Protein AF-A0A377ZNW3-F1 (afdb_monomer)

Foldseek 3Di:
DEPVDPVPADPVGDDPVDFYFYDPDTQWYWDDDPNWIFTDGNHDGQGTCVPPPDDDDVVSRVVSVVVSVCVVVVHDRPDD

Structure (mmCIF, N/CA/C/O backbone):
data_AF-A0A377ZNW3-F1
#
_entry.id   AF-A0A377ZNW3-F1
#
loop_
_atom_site.group_PDB
_atom_site.id
_atom_site.type_symbol
_atom_site.label_atom_id
_atom_site.label_alt_id
_atom_site.label_comp_id
_atom_site.label_asym_id
_atom_site.label_entity_id
_atom_site.label_seq_id
_atom_site.pdbx_PDB_ins_code
_atom_site.Cartn_x
_atom_site.Cartn_y
_atom_site.Cartn_z
_atom_site.occupancy
_atom_site.B_iso_or_equiv
_atom_site.auth_seq_id
_atom_site.auth_comp_id
_atom_site.auth_asym_id
_atom_site.auth_atom_id
_atom_site.pdbx_PDB_model_num
ATOM 1 N N . MET A 1 1 ? 9.916 -0.432 -4.485 1.00 89.69 1 MET A N 1
ATOM 2 C CA . MET A 1 1 ? 10.551 0.874 -4.196 1.00 89.69 1 MET A CA 1
ATOM 3 C C . MET A 1 1 ? 9.604 1.681 -3.338 1.00 89.69 1 MET A C 1
ATOM 5 O O . MET A 1 1 ? 8.401 1.534 -3.523 1.00 89.69 1 MET A O 1
ATOM 9 N N . ASN A 1 2 ? 10.123 2.501 -2.434 1.00 88.31 2 ASN A N 1
ATOM 10 C CA . ASN A 1 2 ? 9.303 3.464 -1.717 1.00 88.31 2 ASN A CA 1
ATOM 11 C C . ASN A 1 2 ? 9.220 4.750 -2.555 1.00 88.31 2 ASN A C 1
ATOM 13 O O . ASN A 1 2 ? 10.229 5.413 -2.776 1.00 88.31 2 ASN A O 1
ATOM 17 N N . ALA A 1 3 ? 8.034 5.090 -3.049 1.00 85.88 3 ALA A N 1
ATOM 18 C CA . ALA A 1 3 ? 7.815 6.284 -3.857 1.00 85.88 3 ALA A CA 1
ATOM 19 C C . ALA A 1 3 ? 7.981 7.584 -3.049 1.00 85.88 3 ALA A C 1
ATOM 21 O O . ALA A 1 3 ? 8.249 8.627 -3.640 1.00 85.88 3 ALA A O 1
ATOM 22 N N . ASP A 1 4 ? 7.887 7.512 -1.717 1.00 84.50 4 ASP A N 1
ATOM 23 C CA . ASP A 1 4 ? 8.111 8.649 -0.819 1.00 84.50 4 ASP A CA 1
ATOM 24 C C . ASP A 1 4 ? 9.602 8.863 -0.483 1.00 84.50 4 ASP A C 1
ATOM 26 O O . ASP A 1 4 ? 9.956 9.880 0.112 1.00 84.50 4 ASP A O 1
ATOM 30 N N . ASP A 1 5 ? 10.490 7.923 -0.842 1.00 84.94 5 ASP A N 1
ATOM 31 C CA . ASP A 1 5 ? 11.921 7.978 -0.519 1.00 84.94 5 ASP A CA 1
ATOM 32 C C . ASP A 1 5 ? 12.798 7.694 -1.747 1.00 84.94 5 ASP A C 1
ATOM 34 O O . ASP A 1 5 ? 13.011 6.548 -2.165 1.00 84.94 5 ASP A O 1
ATOM 38 N N . ALA A 1 6 ? 13.368 8.771 -2.293 1.00 81.25 6 ALA A N 1
ATOM 39 C CA . ALA A 1 6 ? 14.241 8.748 -3.460 1.00 81.25 6 ALA A CA 1
ATOM 40 C C . ALA A 1 6 ? 15.503 7.884 -3.281 1.00 81.25 6 ALA A C 1
ATOM 42 O O . ALA A 1 6 ? 16.035 7.399 -4.280 1.00 81.25 6 ALA A O 1
ATOM 43 N N . LEU A 1 7 ? 15.970 7.633 -2.050 1.00 85.69 7 LEU A N 1
ATOM 44 C CA . LEU A 1 7 ? 17.128 6.762 -1.805 1.00 85.69 7 LEU A CA 1
ATOM 45 C C . LEU A 1 7 ? 16.814 5.281 -2.051 1.00 85.69 7 LEU A C 1
ATOM 47 O O . LEU A 1 7 ? 17.728 4.468 -2.172 1.00 85.69 7 LEU A O 1
ATOM 51 N N . THR A 1 8 ? 15.532 4.921 -2.156 1.00 82.38 8 THR A N 1
ATOM 52 C CA . THR A 1 8 ? 15.097 3.551 -2.463 1.00 82.38 8 THR A CA 1
ATOM 53 C C . THR A 1 8 ? 14.945 3.282 -3.961 1.00 82.38 8 THR A C 1
ATOM 55 O O . THR A 1 8 ? 14.631 2.154 -4.360 1.00 82.38 8 THR A O 1
ATOM 58 N N . MET A 1 9 ? 15.157 4.300 -4.799 1.00 81.12 9 MET A N 1
ATOM 59 C CA . MET A 1 9 ? 15.101 4.171 -6.250 1.00 81.12 9 MET A CA 1
ATOM 60 C C . MET A 1 9 ? 16.394 3.526 -6.789 1.00 81.12 9 MET A C 1
ATOM 62 O O . MET A 1 9 ? 17.488 3.847 -6.320 1.00 81.12 9 MET A O 1
ATOM 66 N N . PRO A 1 10 ? 16.315 2.636 -7.796 1.00 79.50 10 PRO A N 1
ATOM 67 C CA . PRO A 1 10 ? 17.480 2.073 -8.453 1.00 79.50 10 PRO A CA 1
ATOM 68 C C . PRO A 1 10 ? 18.378 3.171 -9.021 1.00 79.50 10 PRO A C 1
ATOM 70 O O . PRO A 1 10 ? 17.914 4.100 -9.679 1.00 79.50 10 PRO A O 1
ATOM 73 N N . VAL A 1 11 ? 19.690 3.002 -8.859 1.00 78.00 11 VAL A N 1
ATOM 74 C CA . VAL A 1 11 ? 20.714 3.956 -9.328 1.00 78.00 11 VAL A CA 1
ATOM 75 C C . VAL A 1 11 ? 20.644 4.202 -10.844 1.00 78.00 11 VAL A C 1
ATOM 77 O O . VAL A 1 11 ? 21.075 5.242 -11.331 1.00 78.00 11 VAL A O 1
ATOM 80 N N . ARG A 1 12 ? 20.085 3.253 -11.606 1.00 80.56 12 ARG A N 1
ATOM 81 C CA . ARG A 1 12 ? 19.914 3.343 -13.066 1.00 80.56 12 ARG A CA 1
ATOM 82 C C . ARG A 1 12 ? 18.546 3.886 -13.503 1.00 80.56 12 ARG A C 1
ATOM 84 O O . ARG A 1 12 ? 18.248 3.850 -14.691 1.00 80.56 12 ARG A O 1
ATOM 91 N N . GLY A 1 13 ? 17.748 4.397 -12.566 1.00 69.38 13 GLY A N 1
ATOM 92 C CA . GLY A 1 13 ? 16.363 4.794 -12.797 1.00 69.38 13 GLY A CA 1
ATOM 93 C C . GLY A 1 13 ? 15.391 3.626 -12.633 1.00 69.38 13 GLY A C 1
ATOM 94 O O . GLY A 1 13 ? 15.768 2.458 -12.743 1.00 69.38 13 GLY A O 1
ATOM 95 N N . ALA A 1 14 ? 14.136 3.954 -12.332 1.00 72.50 14 ALA A N 1
ATOM 96 C CA . ALA A 1 14 ? 13.054 2.980 -12.309 1.00 72.50 14 ALA A CA 1
ATOM 97 C C . ALA A 1 14 ? 12.760 2.483 -13.733 1.00 72.50 14 ALA A C 1
ATOM 99 O O . ALA A 1 14 ? 12.676 3.285 -14.662 1.00 72.50 14 ALA A O 1
ATOM 100 N N . ASP A 1 15 ? 12.580 1.172 -13.889 1.00 79.56 15 ASP A N 1
ATOM 101 C CA . ASP A 1 15 ? 12.037 0.567 -15.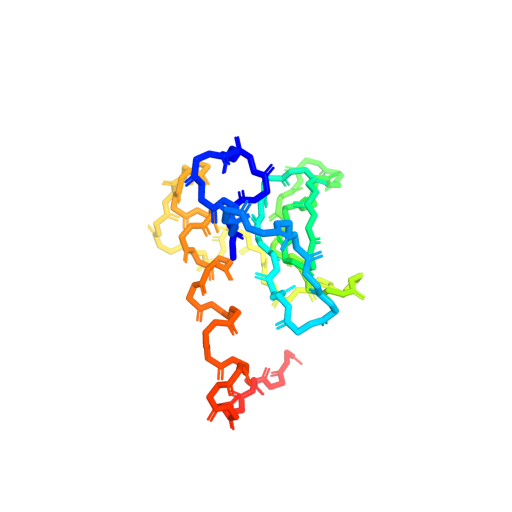109 1.00 79.56 15 ASP A CA 1
ATOM 102 C C . ASP A 1 15 ? 10.673 -0.084 -14.836 1.00 79.56 15 ASP A C 1
ATOM 104 O O . ASP A 1 15 ? 10.250 -0.189 -13.685 1.00 79.56 15 ASP A O 1
ATOM 108 N N . GLU A 1 16 ? 9.979 -0.522 -15.889 1.00 74.06 16 GLU A N 1
ATOM 109 C CA . GLU A 1 16 ? 8.606 -1.057 -15.819 1.00 74.06 16 GLU A CA 1
ATOM 110 C C . GLU A 1 16 ? 8.443 -2.289 -14.912 1.00 74.06 16 GLU A C 1
ATOM 112 O O . GLU A 1 16 ? 7.325 -2.653 -14.553 1.00 74.06 16 GLU A O 1
ATOM 117 N N . ARG A 1 17 ? 9.538 -2.945 -14.514 1.00 79.50 17 ARG A N 1
ATOM 118 C CA . ARG A 1 17 ? 9.513 -4.094 -13.595 1.00 79.50 17 ARG A CA 1
ATOM 119 C C . ARG A 1 17 ? 9.506 -3.658 -12.132 1.00 79.50 17 ARG A C 1
ATOM 121 O O . ARG A 1 17 ? 9.319 -4.489 -11.242 1.00 79.50 17 ARG A O 1
ATOM 128 N N . CYS A 1 18 ? 9.756 -2.381 -11.858 1.00 84.62 18 CYS A N 1
ATOM 129 C CA . CYS A 1 18 ? 9.831 -1.862 -10.505 1.00 84.62 18 CYS A CA 1
ATOM 130 C C . CYS A 1 18 ? 8.427 -1.624 -9.941 1.00 84.62 18 CYS A C 1
ATOM 132 O O . CYS A 1 18 ? 7.727 -0.714 -10.367 1.00 84.62 18 CYS A O 1
ATOM 134 N N . ILE A 1 19 ? 8.052 -2.392 -8.918 1.00 90.31 19 ILE A N 1
ATOM 135 C CA . ILE A 1 19 ? 6.813 -2.169 -8.165 1.00 90.31 19 ILE A CA 1
ATOM 136 C C . ILE A 1 19 ? 7.057 -1.101 -7.094 1.00 90.31 19 ILE A C 1
ATOM 138 O O . ILE A 1 19 ? 8.004 -1.199 -6.300 1.00 90.31 19 ILE A O 1
ATOM 142 N N . SER A 1 20 ? 6.207 -0.079 -7.060 1.00 92.56 20 SER A N 1
ATOM 143 C CA . SER A 1 20 ? 6.301 1.050 -6.132 1.00 92.56 20 SER A CA 1
ATOM 144 C C . SER A 1 20 ? 5.195 1.034 -5.073 1.00 92.56 20 SER A C 1
ATOM 146 O O . SER A 1 20 ? 4.054 0.671 -5.353 1.00 92.56 20 SER A O 1
A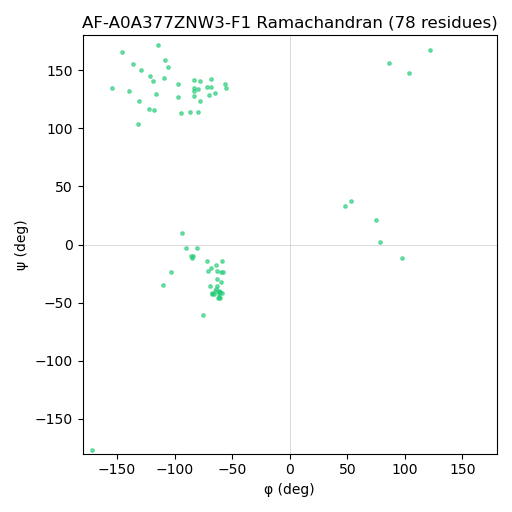TOM 148 N N . PHE A 1 21 ? 5.531 1.439 -3.849 1.00 94.62 21 PHE A N 1
ATOM 149 C CA . PHE A 1 21 ? 4.565 1.697 -2.785 1.00 94.62 21 PHE A CA 1
ATOM 150 C C . PHE A 1 21 ? 4.811 3.071 -2.165 1.00 94.62 21 PHE A C 1
ATOM 152 O O . PHE A 1 21 ? 5.959 3.506 -2.121 1.00 94.62 21 PHE A O 1
ATOM 159 N N . GLY A 1 22 ? 3.775 3.736 -1.666 1.00 93.00 22 GLY A N 1
ATOM 160 C CA . GLY A 1 22 ? 3.920 5.040 -1.020 1.00 93.00 22 GLY A CA 1
ATOM 161 C C . GLY A 1 22 ? 2.644 5.531 -0.347 1.00 93.00 22 GLY A C 1
ATOM 162 O O . GLY A 1 22 ? 1.634 4.834 -0.298 1.00 93.00 22 GLY A O 1
ATOM 163 N N . VAL A 1 23 ? 2.682 6.734 0.211 1.00 90.12 23 VAL A N 1
ATOM 164 C CA . VAL A 1 23 ? 1.528 7.346 0.873 1.00 90.12 23 VAL A CA 1
ATOM 165 C C . VAL A 1 23 ? 0.541 7.847 -0.168 1.00 90.12 23 VAL A C 1
ATOM 167 O O . VAL A 1 23 ? -0.601 7.397 -0.182 1.00 90.12 23 VAL A O 1
ATOM 170 N N . ASP A 1 24 ? 0.972 8.769 -1.025 1.00 87.69 24 ASP A N 1
ATOM 171 C CA . ASP A 1 24 ? 0.082 9.458 -1.965 1.00 87.69 24 ASP A CA 1
ATOM 172 C C . ASP A 1 24 ? 0.216 8.916 -3.395 1.00 87.69 24 ASP A C 1
ATOM 174 O O . ASP A 1 24 ? -0.713 9.026 -4.198 1.00 87.69 24 ASP A O 1
ATOM 178 N N . VAL A 1 25 ? 1.365 8.314 -3.719 1.00 87.75 25 VAL A N 1
ATOM 179 C CA . VAL A 1 25 ? 1.730 7.873 -5.070 1.00 87.75 25 VAL A CA 1
ATOM 180 C C . VAL A 1 25 ? 2.36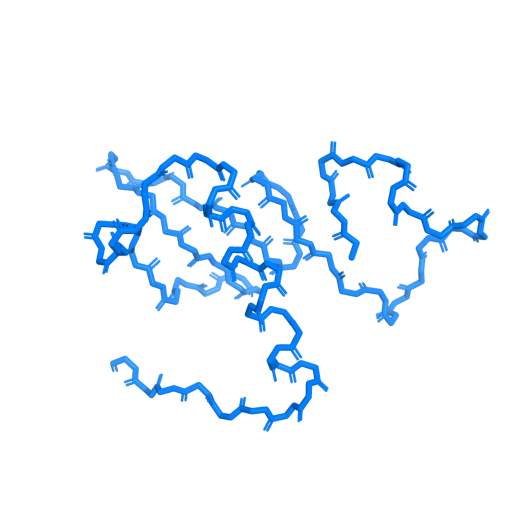7 6.483 -5.067 1.00 87.75 25 VAL A C 1
ATOM 182 O O . VAL A 1 25 ? 2.953 6.051 -4.077 1.00 87.75 25 VAL A O 1
ATOM 185 N N . GLY A 1 26 ? 2.260 5.793 -6.202 1.00 90.94 26 GLY A N 1
ATOM 186 C CA . GLY A 1 26 ? 2.798 4.451 -6.425 1.00 90.94 26 GLY A CA 1
ATOM 187 C C . GLY A 1 26 ? 1.727 3.436 -6.825 1.00 90.94 26 GLY A C 1
ATOM 188 O O . GLY A 1 26 ? 0.522 3.688 -6.712 1.00 90.94 26 GLY A O 1
ATOM 189 N N . ASP A 1 27 ? 2.169 2.266 -7.286 1.00 93.62 27 ASP A N 1
ATOM 190 C CA . ASP A 1 27 ? 1.286 1.146 -7.648 1.00 93.62 27 ASP A CA 1
ATOM 191 C C . ASP A 1 27 ? 0.447 0.690 -6.445 1.00 93.62 27 ASP A C 1
ATOM 193 O O . ASP A 1 27 ? -0.706 0.279 -6.594 1.00 93.62 27 ASP A O 1
ATOM 197 N N . TYR A 1 28 ? 1.029 0.818 -5.253 1.00 96.44 28 TYR A N 1
ATOM 198 C CA . TYR A 1 28 ? 0.427 0.566 -3.951 1.00 96.44 28 TYR A CA 1
ATOM 199 C C . TYR A 1 28 ? 0.428 1.877 -3.164 1.00 96.44 28 TYR A C 1
ATOM 201 O O . TYR A 1 28 ? 1.493 2.400 -2.850 1.00 96.44 28 TYR A O 1
ATOM 209 N N . HIS A 1 29 ? -0.735 2.433 -2.840 1.00 96.50 29 HIS A N 1
ATOM 210 C CA . HIS A 1 29 ? -0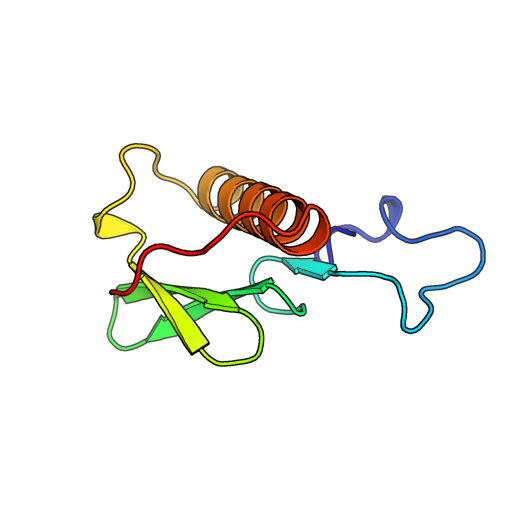.797 3.719 -2.141 1.00 96.50 29 HIS A CA 1
ATOM 211 C C . HIS A 1 29 ? -1.968 3.816 -1.172 1.00 96.50 29 HIS A C 1
ATOM 213 O O . HIS A 1 29 ? -2.897 3.006 -1.206 1.00 96.50 29 HIS A O 1
ATOM 219 N N . LEU A 1 30 ? -1.934 4.817 -0.294 1.00 95.81 30 LEU A N 1
ATOM 220 C CA . LEU A 1 30 ? -3.055 5.121 0.581 1.00 95.81 30 LEU A CA 1
ATOM 221 C C . LEU A 1 30 ? -4.075 5.983 -0.149 1.00 95.81 30 LEU A C 1
ATOM 223 O O . LEU A 1 30 ? -3.755 6.917 -0.876 1.00 95.81 30 LEU A O 1
ATOM 227 N N . ASN A 1 31 ? -5.346 5.708 0.097 1.00 95.25 31 ASN A N 1
ATOM 228 C CA . ASN A 1 31 ? -6.429 6.532 -0.401 1.00 95.25 31 ASN A CA 1
ATOM 229 C C . ASN A 1 31 ? -7.283 7.037 0.740 1.00 95.25 31 ASN A C 1
ATOM 231 O O . ASN A 1 31 ? -7.921 6.259 1.447 1.00 95.25 31 ASN A O 1
ATOM 235 N N . ARG A 1 32 ? -7.296 8.361 0.890 1.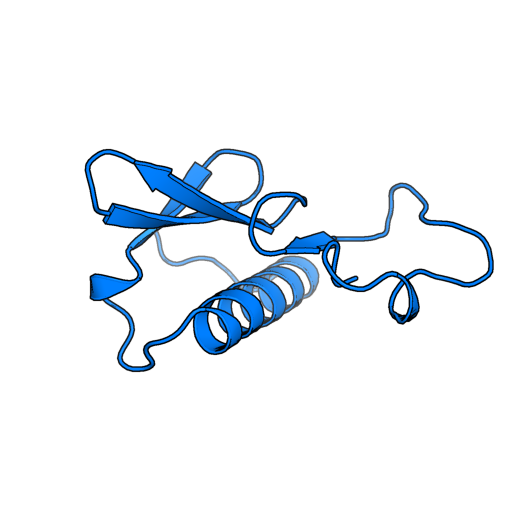00 93.31 32 ARG A N 1
ATOM 236 C CA . ARG A 1 32 ? -8.144 9.050 1.853 1.00 93.31 32 ARG A CA 1
ATOM 237 C C . ARG A 1 32 ? -9.429 9.484 1.164 1.00 93.31 32 ARG A C 1
ATOM 239 O O . ARG A 1 32 ? -9.401 10.330 0.276 1.00 93.31 32 ARG A O 1
ATOM 246 N N . GLN A 1 33 ? -10.553 8.901 1.562 1.00 88.81 33 GLN A N 1
ATOM 247 C CA . GLN A 1 33 ? -11.876 9.272 1.063 1.00 88.81 33 GLN A CA 1
ATOM 248 C C . GLN A 1 33 ? -12.884 9.267 2.204 1.00 88.81 33 GLN A C 1
ATOM 250 O O . GLN A 1 33 ? -12.946 8.312 2.969 1.00 88.81 33 GLN A O 1
ATOM 255 N N . GLN A 1 34 ? -13.677 10.338 2.301 1.00 88.69 34 GLN A N 1
ATOM 256 C CA . GLN A 1 34 ? -14.773 10.467 3.273 1.00 88.69 34 GLN A CA 1
ATOM 257 C C . GLN A 1 34 ? -14.345 10.206 4.734 1.00 88.69 34 GLN A C 1
ATOM 259 O O . GLN A 1 34 ? -15.074 9.607 5.514 1.00 88.69 34 GLN A O 1
ATOM 264 N N . GLY A 1 35 ? -13.137 10.645 5.109 1.00 90.56 35 GLY A N 1
ATOM 265 C CA . GLY A 1 35 ? -12.597 10.458 6.462 1.00 90.56 35 GLY A CA 1
ATOM 266 C C . GLY A 1 35 ? -12.038 9.059 6.745 1.00 90.56 35 GLY A C 1
ATOM 267 O O . GLY A 1 35 ? -11.566 8.803 7.850 1.00 90.56 35 GLY A O 1
ATOM 268 N N . GLU A 1 36 ? -12.038 8.163 5.760 1.00 93.75 36 GLU A N 1
ATOM 269 C CA . GLU A 1 36 ? -11.421 6.845 5.860 1.00 93.75 36 GLU A CA 1
ATOM 270 C C . GLU A 1 36 ? -10.126 6.772 5.064 1.00 93.75 36 GLU A C 1
ATOM 272 O O . GLU A 1 36 ? -9.954 7.476 4.068 1.00 93.75 36 GLU A O 1
ATOM 277 N N . THR A 1 37 ? -9.216 5.902 5.498 1.00 95.69 37 THR A N 1
ATOM 278 C CA . THR A 1 37 ? -7.974 5.609 4.779 1.00 95.69 37 THR A CA 1
ATOM 279 C C . THR A 1 37 ? -7.989 4.152 4.350 1.00 95.69 37 THR A C 1
ATOM 281 O O . THR A 1 37 ? -8.230 3.260 5.158 1.00 95.69 37 THR A O 1
ATOM 284 N N . TRP A 1 38 ? -7.722 3.922 3.074 1.00 96.69 38 TRP A N 1
ATOM 285 C CA . TRP A 1 38 ? -7.719 2.604 2.457 1.00 96.69 38 TRP A CA 1
ATOM 286 C C . TRP A 1 38 ? -6.338 2.296 1.902 1.00 96.69 38 TRP A C 1
ATOM 288 O O . TRP A 1 38 ? -5.714 3.169 1.298 1.00 96.69 38 TRP A O 1
ATOM 298 N N . LEU A 1 39 ? -5.890 1.054 2.051 1.00 96.06 39 LEU A N 1
ATOM 299 C CA . LEU A 1 39 ? -4.834 0.517 1.206 1.00 96.06 39 LEU A CA 1
ATOM 300 C C . LEU A 1 39 ? -5.424 0.344 -0.199 1.00 96.06 39 LEU A C 1
ATOM 302 O O . LEU A 1 39 ? -6.498 -0.250 -0.353 1.00 96.06 39 LEU A O 1
ATOM 306 N N . ARG A 1 40 ? -4.752 0.875 -1.222 1.00 95.81 40 ARG A N 1
ATOM 307 C CA . ARG A 1 40 ? -5.114 0.677 -2.627 1.00 95.81 40 ARG A CA 1
ATOM 308 C C . ARG A 1 40 ? -3.986 0.047 -3.408 1.00 95.81 40 ARG A C 1
ATOM 310 O O . ARG A 1 40 ? -2.822 0.375 -3.201 1.00 95.81 40 ARG A O 1
ATOM 317 N N . VAL A 1 41 ? -4.364 -0.790 -4.366 1.00 93.56 41 VAL A N 1
ATOM 318 C CA . VAL A 1 41 ? -3.443 -1.417 -5.310 1.00 93.56 41 VAL A CA 1
ATOM 319 C C . VAL A 1 41 ? -3.971 -1.242 -6.717 1.00 93.56 41 VAL A C 1
ATOM 321 O O . VAL A 1 41 ? -5.105 -1.620 -6.992 1.00 93.56 41 VAL A O 1
ATOM 324 N N . LYS A 1 42 ? -3.168 -0.650 -7.607 1.00 87.56 42 LYS A N 1
ATOM 325 C CA . LYS A 1 42 ? -3.504 -0.430 -9.026 1.00 87.56 42 LYS A CA 1
ATOM 326 C C . LYS A 1 42 ? -4.900 0.179 -9.243 1.00 87.56 42 LYS A C 1
ATOM 328 O O . LYS A 1 42 ? -5.567 -0.089 -10.234 1.00 87.56 42 LYS A O 1
ATOM 333 N N . GLY A 1 43 ? -5.337 1.024 -8.307 1.00 86.50 43 GLY A N 1
ATOM 334 C CA . GLY A 1 43 ? -6.631 1.706 -8.350 1.00 86.50 43 GLY A CA 1
ATOM 335 C C . GLY A 1 43 ? -7.754 1.053 -7.535 1.00 86.50 43 GLY A C 1
ATOM 336 O O . GLY A 1 43 ? -8.754 1.725 -7.272 1.00 86.50 43 GLY A O 1
ATOM 337 N N . GLU A 1 44 ? -7.588 -0.169 -7.039 1.00 91.44 44 GLU A N 1
ATOM 338 C CA . GLU A 1 44 ? -8.611 -0.891 -6.272 1.00 91.44 44 GLU A CA 1
ATOM 339 C C . GLU A 1 44 ? -8.399 -0.747 -4.764 1.00 91.44 44 GLU A C 1
ATOM 341 O O . GLU A 1 44 ? -7.265 -0.804 -4.294 1.00 91.44 44 GLU A O 1
ATOM 346 N N . LYS A 1 45 ? -9.479 -0.544 -3.995 1.00 93.38 45 LYS A N 1
ATOM 347 C CA . LYS A 1 45 ? -9.438 -0.543 -2.521 1.00 93.38 45 LYS A CA 1
ATOM 348 C C . LYS A 1 45 ? -9.384 -1.989 -2.036 1.00 93.38 45 LYS A C 1
ATOM 350 O O . LYS A 1 45 ? -10.277 -2.754 -2.376 1.00 93.38 45 LYS A O 1
ATOM 355 N N . VAL A 1 46 ? -8.364 -2.337 -1.252 1.00 93.69 46 VAL A N 1
ATOM 356 C CA . VAL A 1 46 ? -8.142 -3.727 -0.810 1.00 93.69 46 VAL A CA 1
ATOM 357 C C . VAL A 1 46 ? -8.398 -3.947 0.678 1.00 93.69 46 VAL A C 1
ATOM 359 O O . VAL A 1 46 ? -8.868 -5.012 1.050 1.00 93.69 46 VAL A O 1
ATOM 362 N N . LEU A 1 47 ? -8.095 -2.964 1.532 1.00 94.31 47 LEU A N 1
ATOM 363 C CA . LEU A 1 47 ? -8.269 -3.077 2.983 1.00 94.31 47 LEU A CA 1
ATOM 364 C C . LEU A 1 47 ? -8.448 -1.689 3.598 1.00 94.31 47 LEU A C 1
ATOM 366 O O . LEU A 1 47 ? -7.686 -0.770 3.272 1.00 94.31 47 LEU A O 1
ATOM 370 N N . ASN A 1 48 ? -9.423 -1.518 4.490 1.00 95.56 48 ASN A N 1
ATOM 371 C CA . ASN A 1 48 ? -9.545 -0.288 5.265 1.00 95.56 48 ASN A CA 1
ATOM 372 C C . ASN A 1 48 ? -8.544 -0.331 6.424 1.00 95.56 48 ASN A C 1
ATOM 374 O O . ASN A 1 48 ? -8.465 -1.321 7.149 1.00 95.56 48 ASN A O 1
ATOM 378 N N . VAL A 1 49 ? -7.790 0.747 6.662 1.00 95.56 49 VAL A N 1
ATOM 379 C CA . VAL A 1 49 ? -6.793 0.747 7.751 1.00 95.56 49 VAL A CA 1
ATOM 380 C C . VAL A 1 49 ? -7.424 0.601 9.140 1.00 95.56 49 VAL A C 1
ATOM 382 O O . VAL A 1 49 ? -6.729 0.247 10.085 1.00 95.56 49 VAL A O 1
ATOM 385 N N . LYS A 1 50 ? -8.736 0.843 9.279 1.00 95.06 50 LYS A N 1
ATOM 386 C CA . LYS A 1 50 ? -9.491 0.581 10.516 1.00 95.06 50 LYS A CA 1
ATOM 387 C C . LYS A 1 50 ? -9.533 -0.902 10.895 1.00 95.06 50 LYS A C 1
ATOM 389 O O . LYS A 1 50 ? -9.752 -1.217 12.058 1.00 95.06 50 LYS A O 1
ATOM 394 N N . GLU A 1 51 ? -9.336 -1.790 9.927 1.00 94.12 51 GLU A N 1
ATOM 395 C CA . GLU A 1 51 ? -9.296 -3.241 10.129 1.00 94.12 51 GLU A CA 1
ATOM 396 C C . GLU A 1 51 ? -7.895 -3.720 10.540 1.00 94.12 51 GLU A C 1
ATOM 398 O O . GLU A 1 51 ? -7.713 -4.871 10.935 1.00 94.12 51 GLU A O 1
ATOM 403 N N . MET A 1 52 ? -6.885 -2.844 10.467 1.00 94.69 52 MET A N 1
ATOM 404 C CA . MET A 1 52 ? -5.519 -3.180 10.845 1.00 94.69 52 MET A CA 1
ATOM 405 C C . MET A 1 52 ? -5.315 -3.039 12.361 1.00 94.69 52 MET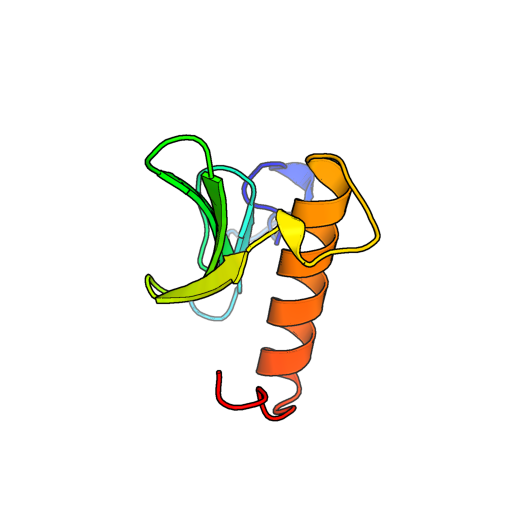 A C 1
ATOM 407 O O . MET A 1 52 ? -5.660 -2.008 12.939 1.00 94.69 52 MET A O 1
ATOM 411 N N . PRO A 1 53 ? -4.659 -4.013 13.018 1.00 93.19 53 PRO A N 1
ATOM 412 C CA . PRO A 1 53 ? -4.289 -3.891 14.429 1.00 93.19 53 PRO A CA 1
ATOM 413 C C . PRO A 1 53 ? -3.160 -2.872 14.657 1.00 93.19 53 PRO A C 1
ATOM 415 O O . PRO A 1 53 ? -3.003 -2.350 15.758 1.00 93.19 53 PRO A O 1
ATOM 418 N N . LEU A 1 54 ? -2.360 -2.594 13.623 1.00 92.06 54 LEU A N 1
ATOM 419 C CA . LEU A 1 54 ? -1.273 -1.621 13.654 1.00 92.06 54 LEU A CA 1
ATOM 420 C C . LEU A 1 54 ? -1.752 -0.295 13.070 1.00 92.06 54 LEU A C 1
ATOM 422 O O . LEU A 1 54 ? -2.228 -0.254 11.938 1.00 92.06 54 LEU A O 1
ATOM 426 N N . THR A 1 55 ? -1.569 0.791 13.818 1.00 92.94 55 THR A N 1
ATOM 427 C CA . THR A 1 55 ? -1.981 2.142 13.419 1.00 92.94 55 THR A CA 1
ATOM 428 C C . THR A 1 55 ? -0.780 3.018 13.070 1.00 92.94 55 THR A C 1
ATOM 430 O O . THR A 1 55 ? 0.347 2.751 13.481 1.00 92.94 55 THR A O 1
ATOM 433 N N . GLY A 1 56 ? -1.018 4.083 12.305 1.00 93.81 56 GLY A N 1
ATOM 434 C CA . GLY A 1 56 ? 0.005 5.055 11.917 1.00 93.81 56 GLY A CA 1
ATOM 435 C C . GLY A 1 56 ? 0.485 4.890 10.475 1.00 93.81 56 GLY A C 1
ATOM 436 O O . GLY A 1 56 ? 0.541 3.793 9.926 1.00 93.81 56 GLY A O 1
ATOM 437 N N . GLN A 1 57 ? 0.840 6.014 9.852 1.00 93.75 57 GLN A N 1
ATOM 438 C CA . GLN A 1 57 ? 1.127 6.096 8.417 1.00 93.75 57 GLN A CA 1
ATOM 439 C C . GLN A 1 57 ? 2.264 5.167 7.973 1.00 93.75 57 GLN A C 1
ATOM 441 O O . GLN A 1 57 ? 2.125 4.490 6.962 1.00 93.75 57 GLN A O 1
ATOM 446 N N . HIS A 1 58 ? 3.342 5.071 8.757 1.00 93.00 58 HIS A N 1
ATOM 447 C CA . HIS A 1 58 ? 4.458 4.173 8.449 1.00 93.00 58 HIS A CA 1
ATOM 448 C C . HIS A 1 58 ? 4.036 2.694 8.458 1.00 93.00 58 HIS A C 1
ATOM 450 O O . HIS A 1 58 ? 4.510 1.916 7.638 1.00 93.00 58 HIS A O 1
ATOM 456 N N . ASN A 1 59 ? 3.121 2.298 9.352 1.0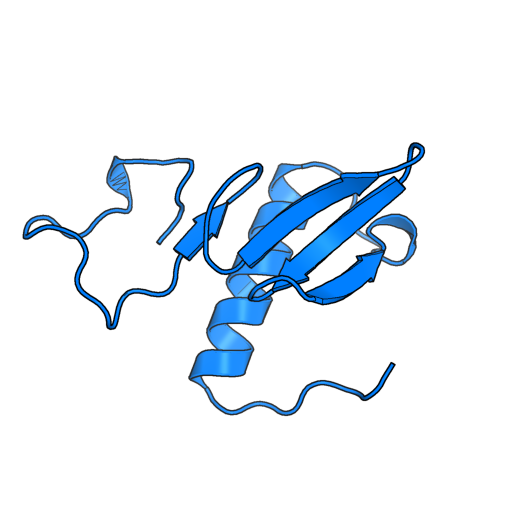0 95.12 59 ASN A N 1
ATOM 457 C CA . ASN A 1 59 ? 2.612 0.929 9.410 1.00 95.12 59 ASN A CA 1
ATOM 458 C C . ASN A 1 59 ? 1.745 0.617 8.192 1.00 95.12 59 ASN A C 1
ATOM 460 O O . ASN A 1 59 ? 1.818 -0.485 7.653 1.00 95.12 59 ASN A O 1
ATOM 464 N N . TYR A 1 60 ? 0.982 1.597 7.712 1.00 96.00 60 TYR A N 1
ATOM 465 C CA . TYR A 1 60 ? 0.213 1.450 6.481 1.00 96.00 60 TYR A CA 1
ATOM 466 C C . TYR A 1 60 ? 1.135 1.349 5.256 1.00 96.00 60 TYR A C 1
ATOM 468 O O . TYR A 1 60 ? 0.935 0.466 4.427 1.00 96.00 60 TYR A O 1
ATOM 476 N N . SER A 1 61 ? 2.197 2.160 5.178 1.00 93.94 61 SER A N 1
ATOM 477 C CA . SER A 1 61 ? 3.222 2.033 4.128 1.00 93.94 61 SER A CA 1
ATOM 478 C C . SER A 1 61 ? 3.935 0.675 4.175 1.00 93.94 61 SER A C 1
ATOM 480 O O . SER A 1 61 ? 4.141 0.055 3.135 1.00 93.94 61 SER A O 1
ATOM 482 N N . ASN A 1 62 ? 4.242 0.156 5.368 1.00 94.88 62 ASN A N 1
ATOM 483 C CA . ASN A 1 62 ? 4.811 -1.186 5.525 1.00 94.88 62 ASN A CA 1
ATOM 484 C C . ASN A 1 62 ? 3.842 -2.283 5.063 1.00 94.88 62 ASN A C 1
ATOM 486 O O . ASN A 1 62 ? 4.268 -3.250 4.436 1.00 94.88 62 ASN A O 1
ATOM 490 N N . ALA A 1 63 ? 2.543 -2.132 5.331 1.00 95.88 63 ALA A N 1
ATOM 491 C CA . ALA A 1 63 ? 1.530 -3.059 4.836 1.00 95.88 63 ALA A CA 1
ATOM 492 C C . ALA A 1 63 ? 1.430 -3.033 3.303 1.00 95.88 63 ALA A C 1
ATOM 494 O O . ALA A 1 63 ? 1.350 -4.092 2.686 1.00 95.88 63 ALA A O 1
ATOM 495 N N . LEU A 1 64 ? 1.515 -1.854 2.675 1.00 96.31 64 LEU A N 1
ATOM 496 C CA . LEU A 1 64 ? 1.582 -1.729 1.214 1.00 96.31 64 LEU A CA 1
ATOM 497 C C . LEU A 1 64 ? 2.828 -2.418 0.641 1.00 96.31 64 LEU A C 1
ATOM 499 O O . LEU A 1 64 ? 2.726 -3.135 -0.353 1.00 96.31 64 LEU A O 1
ATOM 503 N N . ALA A 1 65 ? 3.986 -2.253 1.285 1.00 94.81 65 ALA A N 1
ATOM 504 C CA . ALA A 1 65 ? 5.220 -2.925 0.885 1.00 94.81 65 ALA A CA 1
ATOM 505 C C . ALA A 1 65 ? 5.105 -4.455 0.991 1.00 94.81 65 ALA A C 1
ATOM 507 O O . ALA A 1 65 ? 5.470 -5.172 0.060 1.00 94.81 65 ALA A O 1
ATOM 508 N N . ALA A 1 66 ? 4.565 -4.957 2.105 1.00 95.06 66 ALA A N 1
ATOM 509 C CA . ALA A 1 66 ? 4.335 -6.385 2.308 1.00 95.06 66 ALA A CA 1
ATOM 510 C C . ALA A 1 66 ? 3.354 -6.954 1.272 1.00 95.06 66 ALA A C 1
ATOM 512 O O . ALA A 1 66 ? 3.591 -8.031 0.727 1.00 95.06 66 ALA A O 1
ATOM 513 N N . LEU A 1 67 ? 2.293 -6.210 0.953 1.00 94.25 67 LEU A N 1
ATOM 514 C CA . LEU A 1 67 ? 1.313 -6.601 -0.054 1.00 94.25 67 LEU A CA 1
ATOM 515 C C . LEU A 1 67 ? 1.928 -6.651 -1.459 1.00 94.25 67 LEU A C 1
ATOM 517 O O . LEU A 1 67 ? 1.700 -7.610 -2.190 1.00 94.25 67 LEU A O 1
ATOM 521 N N . ALA A 1 68 ? 2.758 -5.669 -1.814 1.00 93.69 68 ALA A N 1
ATOM 522 C CA . ALA A 1 68 ? 3.490 -5.662 -3.078 1.00 93.69 68 ALA A CA 1
ATOM 523 C C . ALA A 1 68 ? 4.432 -6.867 -3.221 1.00 93.69 68 ALA A C 1
ATOM 525 O O . ALA A 1 68 ? 4.517 -7.465 -4.294 1.00 93.69 68 ALA A O 1
ATOM 526 N N . LEU A 1 69 ? 5.118 -7.244 -2.137 1.00 93.81 69 LEU A N 1
ATOM 527 C CA . LEU A 1 69 ? 5.983 -8.425 -2.107 1.00 93.81 69 LEU A CA 1
ATOM 528 C C . LEU A 1 69 ? 5.181 -9.728 -2.223 1.00 93.81 69 LEU A C 1
ATOM 530 O O . LEU A 1 69 ? 5.588 -10.620 -2.964 1.00 93.81 69 LEU A O 1
ATOM 534 N N . ALA A 1 70 ? 4.048 -9.834 -1.525 1.00 94.00 70 ALA A N 1
ATOM 535 C CA . ALA A 1 70 ? 3.177 -11.006 -1.581 1.00 94.00 70 ALA A CA 1
ATOM 536 C C . ALA A 1 70 ? 2.619 -11.237 -2.996 1.00 94.00 70 ALA A C 1
ATOM 538 O O . ALA A 1 70 ? 2.693 -12.354 -3.510 1.00 94.00 70 ALA A O 1
ATOM 539 N N . ASP A 1 71 ? 2.148 -10.175 -3.652 1.00 92.62 71 ASP A N 1
ATOM 540 C CA . ASP A 1 71 ? 1.697 -10.210 -5.045 1.00 92.62 71 ASP A CA 1
ATOM 541 C C . ASP A 1 71 ? 2.812 -10.637 -6.004 1.00 92.62 71 ASP A C 1
ATOM 543 O O . ASP A 1 71 ? 2.603 -11.495 -6.861 1.00 92.62 71 ASP A O 1
ATOM 547 N N . ALA A 1 72 ? 4.009 -10.060 -5.854 1.00 91.38 72 ALA A N 1
ATOM 548 C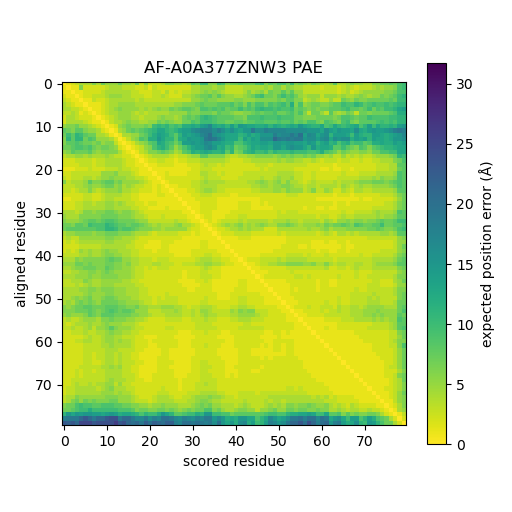 CA . ALA A 1 72 ? 5.162 -10.406 -6.683 1.00 91.38 72 ALA A CA 1
ATOM 549 C C . ALA A 1 72 ? 5.599 -11.870 -6.496 1.00 91.38 72 ALA A C 1
ATOM 551 O O . ALA A 1 72 ? 6.101 -12.488 -7.434 1.00 91.38 72 ALA A O 1
ATOM 552 N N . ALA A 1 73 ? 5.381 -12.432 -5.304 1.00 93.62 73 ALA A N 1
ATOM 553 C CA . ALA A 1 73 ? 5.613 -13.841 -4.999 1.00 93.62 73 ALA A CA 1
ATOM 554 C C . ALA A 1 73 ? 4.472 -14.771 -5.466 1.00 93.62 73 ALA A C 1
ATOM 556 O O . ALA A 1 73 ? 4.582 -15.986 -5.311 1.00 93.62 73 ALA A O 1
ATOM 557 N N . GLY A 1 74 ? 3.385 -14.230 -6.030 1.00 93.19 74 GLY A N 1
ATOM 558 C CA . GLY A 1 74 ? 2.237 -15.005 -6.503 1.00 93.19 74 GLY A CA 1
ATOM 559 C C . GLY A 1 74 ? 1.336 -15.534 -5.385 1.00 93.19 74 GLY A C 1
ATOM 560 O O . GLY A 1 74 ? 0.603 -16.501 -5.599 1.00 93.19 74 GLY A O 1
ATOM 561 N N . LEU A 1 75 ? 1.385 -14.934 -4.192 1.00 92.31 75 LEU A N 1
ATOM 562 C CA . LEU A 1 75 ? 0.488 -15.309 -3.102 1.00 92.31 75 LEU A CA 1
ATOM 563 C C . LEU A 1 75 ? -0.940 -14.823 -3.405 1.00 92.31 75 LEU A C 1
ATOM 565 O O . LEU A 1 75 ? -1.122 -13.681 -3.836 1.00 92.31 75 LEU A O 1
ATOM 569 N N . PRO A 1 76 ? -1.968 -15.661 -3.186 1.00 89.38 76 PRO A N 1
ATOM 570 C CA . PRO A 1 76 ? -3.342 -15.280 -3.467 1.00 89.38 76 PRO A CA 1
ATOM 571 C C . PRO A 1 76 ? -3.817 -14.199 -2.495 1.00 89.38 76 PRO A C 1
ATOM 573 O O . PRO A 1 76 ? -3.540 -14.248 -1.295 1.00 89.38 76 PRO A O 1
ATOM 576 N N . ARG A 1 77 ? -4.608 -13.256 -3.010 1.00 84.38 77 ARG A N 1
ATOM 577 C CA . ARG A 1 77 ? -5.382 -12.340 -2.170 1.00 84.38 77 ARG A CA 1
ATOM 578 C C . ARG A 1 77 ? -6.677 -13.024 -1.744 1.00 84.38 77 ARG A C 1
ATOM 580 O O . ARG A 1 77 ? -7.360 -13.575 -2.610 1.00 84.38 77 ARG A O 1
ATOM 587 N N . PRO A 1 78 ? -7.040 -12.994 -0.452 1.00 74.12 78 PRO A N 1
ATOM 588 C CA . PRO A 1 78 ? -8.388 -13.355 -0.039 1.00 74.12 78 PRO A CA 1
ATOM 589 C C . PRO A 1 78 ? -9.393 -12.482 -0.799 1.00 74.12 78 PRO A C 1
ATOM 591 O O . PRO A 1 78 ? -9.183 -11.275 -0.921 1.00 74.12 78 PRO A O 1
ATOM 594 N N . ALA A 1 79 ? -10.454 -13.085 -1.334 1.00 55.12 79 ALA A N 1
ATOM 595 C CA . ALA A 1 79 ? -11.568 -12.316 -1.875 1.00 55.12 79 ALA A CA 1
ATOM 596 C C . ALA A 1 79 ? -12.240 -11.5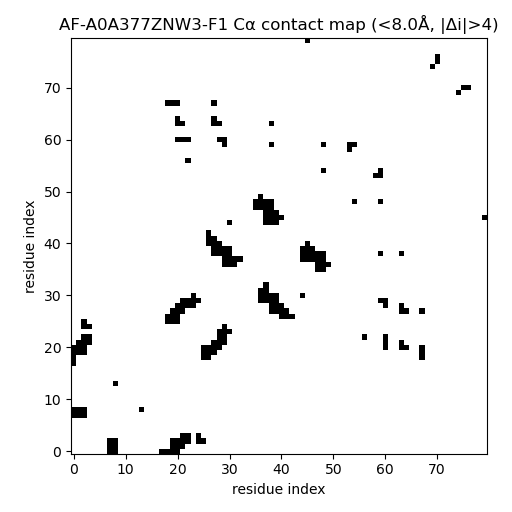54 -0.720 1.00 55.12 79 ALA A C 1
ATOM 598 O O . ALA A 1 79 ? -12.488 -12.153 0.330 1.00 55.12 79 ALA A O 1
ATOM 599 N N . ALA A 1 80 ? -12.457 -10.252 -0.912 1.00 51.44 80 ALA A N 1
ATOM 600 C CA . ALA A 1 80 ? -13.185 -9.394 0.022 1.00 51.44 80 ALA A CA 1
ATOM 601 C C . ALA A 1 80 ? -14.685 -9.720 0.037 1.00 51.44 80 ALA A C 1
ATOM 603 O O . ALA A 1 80 ? -15.213 -10.104 -1.035 1.00 51.44 80 ALA A O 1
#

Solvent-accessible surface area (backbone atoms only — not comparable to full-atom values): 4837 Å² total; per-residue (Å²): 68,46,65,82,36,76,87,54,51,54,95,85,54,83,55,96,84,64,63,30,19,19,59,85,46,53,51,18,20,48,43,80,56,97,94,40,49,25,43,27,48,80,86,41,80,77,46,53,52,87,78,46,94,63,76,59,70,68,49,52,43,49,49,35,46,50,49,54,51,38,52,75,71,67,52,82,76,80,83,130

Secondary structure (DSSP, 8-state):
-BTT-GGGS-TT---TT---EESSSSSEEEEEETTEEEEEETTEEEEEGGG-SS-SHHHHHHHHHHHHHHHHTTPPPPP-

Radius of gyration: 12.7 Å; Cα contacts (8 Å, |Δi|>4): 110; chains: 1; bounding box: 36×26×30 Å

Nearest PDB structures (foldseek):
  8v8y-assembly1_A  TM=9.699E-01  e=2.553E-11  Escherichia coli K-12
  5a5e-assembly1_A  TM=9.723E-01  e=5.338E-11  Escherichia coli K-12
  8v8w-assembly1_A  TM=9.847E-01  e=7.982E-11  Escherichia coli K-12
  8v8x-assembly1_A  TM=9.538E-01  e=6.980E-11  Escherichia coli K-12
  5a5f-assembly1_A  TM=9.792E-01  e=8.344E-10  Escherichia coli K-12

Organism: Klebsiella pneumoniae (NCBI:txid573)

Sequence (80 aa):
MNADDALTMPVRGADERCISFGVDVGDYHLNRQQGETWLRVKGEKVLNVKEMPLTGQHNYSNALAALALADAAGLPRPAA

InterPro domains:
  IPR036565 Mur-like, catalytic domain superfamily [G3DSA:3.40.1190.10] (1-80)
  IPR036565 Mur-like, catalytic domain superfamily [SSF53623] (2-78)

pLDDT: mean 89.19, std 8.51, range [51.44, 96.69]

Mean predicted aligned error: 4.44 Å